Protein AF-A0A6A5GRS9-F1 (afdb_monomer)

InterPro domains:
  IPR013087 Zinc finger C2H2-type [PS00028] (123-144)
  IPR013087 Zinc finger C2H2-type [PS50157] (121-149)

Radius of gyration: 36.8 Å; Cα contacts (8 Å, |Δi|>4): 81; chains: 1; bounding box: 58×44×92 Å

Secondary structure (DSSP, 8-state):
--HHHHHHHHHHHHHT---HHHHHH--HHHHHTT---HHHHHHTHHHHHT--TT-TTHHHHHHHHHHHHHHHHHHHHHHHHHHHHHHHHHHHHHHTS--S---S-----------S----EE-TTT--EESSHHHHHHHHHHH-TT--------

Organism: Caenorhabditis remanei (NCBI:txid31234)

pLDDT: mean 71.08, std 15.18, range [30.33, 94.44]

Foldseek 3Di:
DDPVVVVLLVVLLVPLDADPVLLVPDDPVCVVVVNDDPSSLSSNVSNLVPDDPPDPCSVVSVVSSVSSVVVVVVVVVVVVVVVVVVVVVVVVVVVVPPDPPPDDDDDPDDDDDDDDDPPFDADPVPRDTDNDVVVVVVCCVPPVVPPPDDDPDD

Solvent-accessible surface area (backbone atoms only — not comparable to full-atom values): 9706 Å² total; per-residue (Å²): 136,58,73,67,58,57,53,52,42,56,49,27,52,75,65,63,40,64,36,62,68,61,52,71,70,56,52,65,71,42,50,75,74,62,66,67,58,70,66,62,60,54,19,33,46,36,27,57,77,66,71,60,97,84,46,96,58,40,68,65,52,50,54,52,40,55,52,52,53,51,52,51,52,51,52,52,52,54,52,52,53,52,52,50,53,52,49,53,51,50,51,51,56,52,64,73,51,73,70,90,81,73,84,93,84,86,76,98,70,82,87,84,83,89,85,82,90,73,86,65,36,58,42,85,91,76,66,50,76,31,95,42,61,72,61,42,52,56,43,34,64,75,76,38,76,84,65,90,79,83,82,83,83,130

Structure (mmCIF, N/CA/C/O backbone):
data_AF-A0A6A5GRS9-F1
#
_entry.id   AF-A0A6A5GRS9-F1
#
loop_
_atom_site.group_PDB
_atom_site.id
_atom_site.type_symbol
_atom_site.label_atom_id
_atom_site.label_alt_id
_atom_site.label_comp_id
_atom_site.label_asym_id
_atom_site.label_entity_id
_atom_site.label_seq_id
_atom_site.pdbx_PDB_ins_code
_atom_site.Cartn_x
_atom_site.Cartn_y
_atom_site.Cartn_z
_atom_site.occupancy
_atom_site.B_iso_or_equiv
_atom_site.auth_seq_id
_atom_site.auth_comp_id
_atom_site.auth_asym_id
_atom_site.auth_atom_id
_atom_sit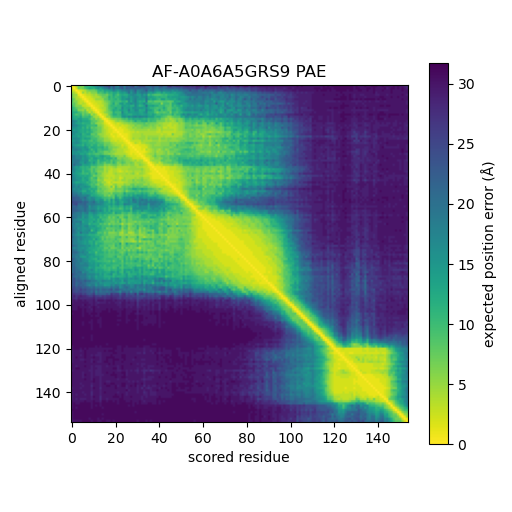e.pdbx_PDB_model_num
ATOM 1 N N . MET A 1 1 ? 1.281 -16.631 -11.710 1.00 48.75 1 MET A N 1
ATOM 2 C CA . MET A 1 1 ? 2.526 -16.048 -11.170 1.00 48.75 1 MET A CA 1
ATOM 3 C C . MET A 1 1 ? 3.365 -17.205 -10.663 1.00 48.75 1 MET A C 1
ATOM 5 O O . MET A 1 1 ? 2.904 -17.925 -9.790 1.00 48.75 1 MET A O 1
ATOM 9 N N . THR A 1 2 ? 4.490 -17.484 -11.311 1.00 54.19 2 THR A N 1
ATOM 10 C CA . THR A 1 2 ? 5.334 -18.658 -11.038 1.00 54.19 2 THR A CA 1
ATOM 11 C C . THR A 1 2 ? 6.201 -18.422 -9.803 1.00 54.19 2 THR A C 1
ATOM 13 O O . THR A 1 2 ? 6.734 -17.327 -9.637 1.00 54.19 2 THR A O 1
ATOM 16 N N . GLU A 1 3 ? 6.386 -19.439 -8.963 1.00 57.19 3 GLU A N 1
ATOM 17 C CA . GLU A 1 3 ? 7.138 -19.378 -7.695 1.00 57.19 3 GLU A CA 1
ATOM 18 C C . GLU A 1 3 ? 8.546 -18.761 -7.835 1.00 57.19 3 GLU A C 1
ATOM 20 O O . GLU A 1 3 ? 9.011 -18.061 -6.936 1.00 57.19 3 GLU A O 1
ATOM 25 N N . GLY A 1 4 ? 9.186 -18.917 -9.000 1.00 61.00 4 GLY A N 1
ATOM 26 C CA . GLY A 1 4 ? 10.481 -18.298 -9.308 1.00 61.00 4 GLY A CA 1
ATOM 27 C C . GLY A 1 4 ? 10.470 -16.763 -9.349 1.00 61.00 4 GLY A C 1
ATOM 28 O O . GLY A 1 4 ? 11.442 -16.142 -8.925 1.00 61.00 4 GLY A O 1
ATOM 29 N N . GLN A 1 5 ? 9.369 -16.132 -9.777 1.00 57.84 5 GLN A N 1
ATOM 30 C CA . GLN A 1 5 ? 9.240 -14.667 -9.740 1.00 57.84 5 GLN A CA 1
ATOM 31 C C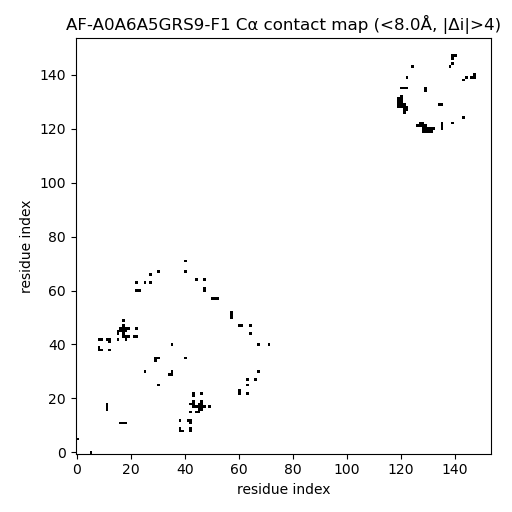 . GLN A 1 5 ? 9.134 -14.172 -8.295 1.00 57.84 5 GLN A C 1
ATOM 33 O O . GLN A 1 5 ? 9.782 -13.197 -7.943 1.00 57.84 5 GLN A O 1
ATOM 38 N N . ALA A 1 6 ? 8.384 -14.867 -7.435 1.00 59.91 6 ALA A N 1
ATOM 39 C CA . ALA A 1 6 ? 8.234 -14.477 -6.033 1.00 59.91 6 ALA A CA 1
ATOM 40 C C . ALA A 1 6 ? 9.561 -14.561 -5.257 1.00 59.91 6 ALA A C 1
ATOM 42 O O . ALA A 1 6 ? 9.881 -13.652 -4.490 1.00 59.91 6 ALA A O 1
ATOM 43 N N . MET A 1 7 ? 10.361 -15.609 -5.495 1.00 60.59 7 MET A N 1
ATOM 44 C CA . MET A 1 7 ? 11.685 -15.746 -4.876 1.00 60.59 7 MET A CA 1
ATOM 45 C C . MET A 1 7 ? 12.670 -14.673 -5.353 1.00 60.59 7 MET A C 1
ATOM 47 O O . MET A 1 7 ? 13.411 -14.129 -4.537 1.00 60.59 7 MET A O 1
ATOM 51 N N . ALA A 1 8 ? 12.653 -14.321 -6.643 1.00 59.91 8 ALA A N 1
ATOM 52 C CA . ALA A 1 8 ? 13.502 -13.261 -7.186 1.00 59.91 8 ALA A CA 1
ATOM 53 C C . ALA A 1 8 ? 13.165 -11.885 -6.584 1.00 59.91 8 ALA A C 1
ATOM 55 O O . ALA A 1 8 ? 14.068 -11.128 -6.228 1.00 59.91 8 ALA A O 1
ATOM 56 N N . THR A 1 9 ? 11.875 -11.579 -6.406 1.00 59.59 9 THR A N 1
ATOM 57 C CA . THR A 1 9 ? 11.427 -10.330 -5.771 1.00 59.59 9 THR A CA 1
ATOM 58 C C . THR A 1 9 ? 11.812 -10.287 -4.293 1.00 59.59 9 THR A C 1
ATOM 60 O O . THR A 1 9 ? 12.327 -9.276 -3.828 1.00 59.59 9 THR A O 1
ATOM 63 N N . ALA A 1 10 ? 11.624 -11.389 -3.558 1.00 60.03 10 ALA A N 1
ATOM 64 C CA . ALA A 1 10 ? 12.008 -11.481 -2.149 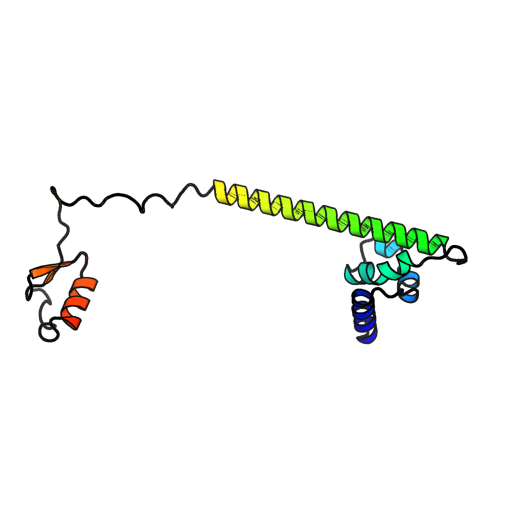1.00 60.03 10 ALA A CA 1
ATOM 65 C C . ALA A 1 10 ? 13.525 -11.333 -1.946 1.00 60.03 10 ALA A C 1
ATOM 67 O O . ALA A 1 10 ? 13.960 -10.643 -1.027 1.00 60.03 10 ALA A O 1
ATOM 68 N N . PHE A 1 11 ? 14.326 -11.936 -2.825 1.00 62.28 11 PHE A N 1
ATOM 69 C CA . PHE A 1 11 ? 15.782 -11.818 -2.804 1.00 62.28 11 PHE A CA 1
ATOM 70 C C . PHE A 1 11 ? 16.250 -10.391 -3.124 1.00 62.28 11 PHE A C 1
ATOM 72 O O . PHE A 1 11 ? 17.078 -9.841 -2.407 1.00 62.28 11 PHE A O 1
ATOM 79 N N . ALA A 1 12 ? 15.671 -9.739 -4.136 1.00 58.75 12 ALA A N 1
ATOM 80 C CA . ALA A 1 12 ? 16.031 -8.363 -4.491 1.00 58.75 12 ALA A CA 1
ATOM 81 C C . ALA A 1 12 ? 15.755 -7.358 -3.354 1.00 58.75 12 ALA A C 1
ATOM 83 O O . ALA A 1 12 ? 16.545 -6.434 -3.148 1.00 58.75 12 ALA A O 1
ATOM 84 N N . ILE A 1 13 ? 14.676 -7.563 -2.584 1.00 63.22 13 ILE A N 1
ATOM 85 C CA . ILE A 1 13 ? 14.348 -6.738 -1.408 1.00 63.22 13 ILE A CA 1
ATOM 86 C C . ILE A 1 13 ? 15.419 -6.876 -0.317 1.00 63.22 13 ILE A C 1
ATOM 88 O O . ILE A 1 13 ? 15.752 -5.891 0.337 1.00 63.22 13 ILE A O 1
ATOM 92 N N . THR A 1 14 ? 15.973 -8.074 -0.106 1.00 61.97 14 THR A N 1
ATOM 93 C CA . THR A 1 14 ? 16.934 -8.321 0.981 1.00 61.97 14 THR A CA 1
ATOM 94 C C . THR A 1 14 ? 18.370 -7.968 0.611 1.00 61.97 14 THR A C 1
ATOM 96 O O . THR A 1 14 ? 19.145 -7.597 1.491 1.00 61.97 14 THR A O 1
ATOM 99 N N . THR A 1 15 ? 18.740 -8.038 -0.671 1.00 65.56 15 THR A N 1
ATOM 100 C CA . THR A 1 15 ? 20.126 -7.821 -1.115 1.00 65.56 15 THR A CA 1
ATOM 101 C C . THR A 1 15 ? 20.413 -6.421 -1.653 1.00 65.56 15 THR A C 1
ATOM 103 O O . THR A 1 15 ? 21.561 -6.153 -1.999 1.00 65.56 15 THR A O 1
ATOM 106 N N . ASN A 1 16 ? 19.415 -5.529 -1.734 1.00 67.25 16 ASN A N 1
ATOM 107 C CA . ASN A 1 16 ? 19.548 -4.183 -2.316 1.00 67.25 16 ASN A CA 1
ATOM 108 C C . ASN A 1 16 ? 20.239 -4.186 -3.695 1.00 67.25 16 ASN A C 1
ATOM 110 O O . ASN A 1 16 ? 21.042 -3.306 -4.004 1.00 67.25 16 ASN A O 1
ATOM 114 N N . LEU A 1 17 ? 19.954 -5.194 -4.525 1.00 74.00 17 LEU A N 1
ATOM 115 C CA . LEU A 1 17 ? 20.579 -5.323 -5.839 1.00 74.00 17 LEU A CA 1
ATOM 116 C C . LEU A 1 17 ? 19.654 -4.761 -6.930 1.00 74.00 17 LEU A C 1
ATOM 118 O O . LEU A 1 17 ? 18.459 -5.065 -6.911 1.00 74.00 17 LEU A O 1
ATOM 122 N N . PRO A 1 18 ? 20.172 -3.978 -7.893 1.00 76.25 18 PRO A N 1
ATOM 123 C CA . PRO A 1 18 ? 19.395 -3.505 -9.031 1.00 76.25 18 PRO A CA 1
ATOM 124 C C . PRO A 1 18 ? 18.760 -4.644 -9.834 1.00 76.25 18 PRO A C 1
ATOM 126 O O . PRO A 1 18 ? 19.443 -5.525 -10.349 1.00 76.25 18 PRO A O 1
ATOM 129 N N . ASN A 1 19 ? 17.446 -4.579 -9.997 1.00 78.19 19 ASN A N 1
ATOM 130 C CA . ASN A 1 19 ? 16.649 -5.378 -10.915 1.00 78.19 19 ASN A CA 1
ATOM 131 C C . ASN A 1 19 ? 16.016 -4.486 -12.005 1.00 78.19 19 ASN A C 1
ATOM 133 O O . ASN A 1 19 ? 14.957 -3.882 -11.807 1.00 78.19 19 ASN A O 1
ATOM 137 N N . TRP A 1 20 ? 16.686 -4.383 -13.156 1.00 75.62 20 TRP A N 1
ATOM 138 C CA . TRP A 1 20 ? 16.229 -3.582 -14.300 1.00 75.62 20 TRP A CA 1
ATOM 139 C C . TRP A 1 20 ? 15.091 -4.239 -15.090 1.00 75.62 20 TRP A C 1
ATOM 141 O O . TRP A 1 20 ? 14.225 -3.526 -15.591 1.00 75.62 20 TRP A O 1
ATOM 151 N N . SER A 1 21 ? 15.042 -5.578 -15.136 1.00 78.50 21 SER A N 1
ATOM 152 C CA . SER A 1 21 ? 13.942 -6.330 -15.772 1.00 78.50 21 SER A CA 1
ATOM 153 C C . SER A 1 21 ? 12.608 -5.980 -15.122 1.00 78.50 21 SER A C 1
ATOM 155 O O . SER A 1 21 ? 11.636 -5.677 -15.806 1.00 78.50 21 SER A O 1
ATOM 157 N N . LEU A 1 22 ? 12.593 -5.914 -13.787 1.00 79.06 22 LEU A N 1
ATOM 158 C CA . LEU A 1 22 ? 11.402 -5.554 -13.029 1.00 79.06 22 LEU A CA 1
ATOM 159 C C . LEU A 1 22 ? 10.921 -4.128 -13.343 1.00 79.06 22 LEU A C 1
ATOM 161 O O . LEU A 1 22 ? 9.726 -3.913 -13.503 1.00 79.06 22 LEU A O 1
ATOM 165 N N . ILE A 1 23 ? 11.827 -3.150 -13.464 1.00 77.69 23 ILE A N 1
ATOM 166 C CA . ILE A 1 23 ? 11.454 -1.769 -13.828 1.00 77.69 23 ILE A CA 1
ATOM 167 C C . ILE A 1 23 ? 10.858 -1.693 -15.233 1.00 77.69 23 ILE A C 1
ATOM 169 O O . ILE A 1 23 ? 9.904 -0.942 -15.470 1.00 77.69 23 ILE A O 1
ATOM 173 N N . ASP A 1 24 ? 11.419 -2.444 -16.174 1.00 79.50 24 ASP A N 1
ATOM 174 C CA . ASP A 1 24 ? 10.948 -2.434 -17.553 1.00 79.50 24 ASP A CA 1
ATOM 175 C C . ASP A 1 24 ? 9.548 -3.075 -17.658 1.00 79.50 24 ASP A C 1
ATOM 177 O O . ASP A 1 24 ? 8.702 -2.555 -18.387 1.00 79.50 24 ASP A O 1
ATOM 181 N N . GLU A 1 25 ? 9.259 -4.095 -16.842 1.00 81.62 25 GLU A N 1
ATOM 182 C CA . GLU A 1 25 ? 7.945 -4.751 -16.721 1.00 81.62 25 GLU A CA 1
ATOM 183 C C . GLU A 1 25 ? 6.880 -3.899 -16.000 1.00 81.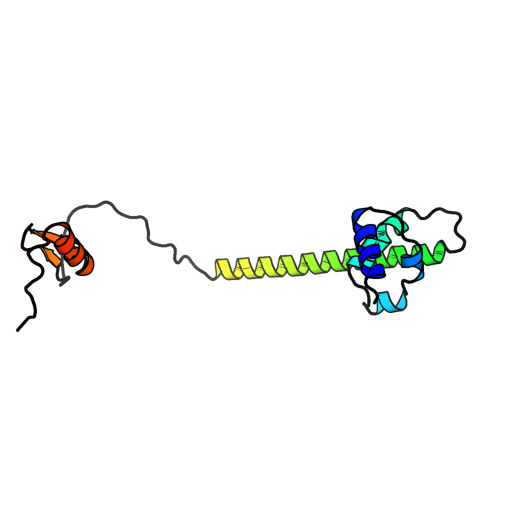62 25 GLU A C 1
ATOM 185 O O . GLU A 1 25 ? 5.679 -4.099 -16.202 1.00 81.62 25 GLU A O 1
ATOM 190 N N . ILE A 1 26 ? 7.281 -2.924 -15.175 1.00 80.81 26 ILE A N 1
ATOM 191 C CA . ILE A 1 26 ? 6.336 -2.042 -14.478 1.00 80.81 26 ILE A CA 1
ATOM 192 C C . ILE A 1 26 ? 5.651 -1.098 -15.474 1.00 80.81 26 ILE A C 1
ATOM 194 O O . ILE A 1 26 ? 6.286 -0.281 -16.148 1.00 80.81 26 ILE A O 1
ATOM 198 N N . SER A 1 27 ? 4.322 -1.167 -15.512 1.00 79.38 27 SER A N 1
ATOM 199 C CA . SER A 1 27 ? 3.464 -0.307 -16.326 1.00 79.38 27 SER A CA 1
ATOM 200 C C . SER A 1 27 ? 2.976 0.903 -15.524 1.00 79.38 27 SER A C 1
ATOM 202 O O . SER A 1 27 ? 2.306 0.739 -14.505 1.00 79.38 27 SER A O 1
ATOM 204 N N . ILE A 1 28 ? 3.271 2.121 -15.999 1.00 75.00 28 ILE A N 1
ATOM 205 C CA . ILE A 1 28 ? 2.846 3.378 -15.350 1.00 75.00 28 ILE A CA 1
ATOM 206 C C . ILE A 1 28 ? 1.312 3.477 -15.237 1.00 75.00 28 ILE A C 1
ATOM 208 O O . ILE A 1 28 ? 0.843 3.735 -14.130 1.00 75.00 28 ILE A O 1
ATOM 212 N N . PRO A 1 29 ? 0.512 3.196 -16.287 1.00 77.50 29 PRO A N 1
ATOM 213 C CA . PRO A 1 29 ? -0.948 3.207 -16.166 1.00 77.50 29 PRO A CA 1
ATOM 214 C C . PRO A 1 29 ? -1.476 2.269 -15.074 1.00 77.50 29 PRO A C 1
ATOM 216 O O . PRO A 1 29 ? -2.414 2.607 -14.357 1.00 77.50 29 PRO A O 1
ATOM 219 N N . LEU A 1 30 ? -0.850 1.100 -14.895 1.00 77.56 30 LEU A N 1
ATOM 220 C CA . LEU A 1 30 ? -1.249 0.165 -13.842 1.00 77.56 30 LEU A CA 1
ATOM 221 C C . LEU A 1 30 ? -0.908 0.705 -12.450 1.00 77.56 30 LEU A C 1
ATOM 223 O O . LEU A 1 30 ? -1.747 0.625 -11.551 1.00 77.56 30 LEU A O 1
ATOM 227 N N . LEU A 1 31 ? 0.259 1.341 -12.292 1.00 77.00 31 LEU A N 1
ATOM 228 C CA . LEU A 1 31 ? 0.601 2.059 -11.062 1.00 77.00 31 LEU A CA 1
ATOM 229 C C . LEU A 1 31 ? -0.423 3.158 -10.743 1.00 77.00 31 LEU A C 1
ATOM 231 O O . LEU A 1 31 ? -0.824 3.309 -9.593 1.00 77.00 31 LEU A O 1
ATOM 235 N N . GLU A 1 32 ? -0.864 3.912 -11.751 1.00 72.88 32 GLU A N 1
ATOM 236 C CA . GLU A 1 32 ? -1.849 4.989 -11.591 1.00 72.88 32 GLU A CA 1
ATOM 237 C C . GLU A 1 32 ? -3.233 4.476 -11.196 1.00 72.88 32 GLU A C 1
ATOM 239 O O . GLU A 1 32 ? -3.919 5.121 -10.407 1.00 72.88 32 GLU A O 1
ATOM 244 N N . THR A 1 33 ? -3.612 3.288 -11.666 1.00 76.06 33 THR A N 1
ATOM 245 C CA . THR A 1 33 ? -4.837 2.598 -11.227 1.00 76.06 33 THR A CA 1
ATOM 246 C C . THR A 1 33 ? -4.708 1.912 -9.860 1.00 76.06 33 THR A C 1
ATOM 248 O O . THR A 1 33 ? -5.659 1.286 -9.398 1.00 76.06 33 THR A O 1
ATOM 251 N N . GLY A 1 34 ? -3.549 2.015 -9.198 1.00 66.69 34 GLY A N 1
ATOM 252 C CA . GLY A 1 34 ? -3.294 1.403 -7.890 1.00 66.69 34 GLY A CA 1
ATOM 253 C C . GLY A 1 34 ? -2.972 -0.094 -7.944 1.00 66.69 34 GLY A C 1
ATOM 254 O O . GLY A 1 34 ? -2.943 -0.760 -6.910 1.00 66.69 34 GLY A O 1
ATOM 255 N N . VAL A 1 35 ? -2.704 -0.643 -9.131 1.00 71.56 35 VAL A N 1
ATOM 256 C CA . VAL A 1 35 ? -2.348 -2.052 -9.333 1.00 71.56 35 VAL A CA 1
ATOM 257 C C . VAL A 1 35 ? -0.840 -2.210 -9.129 1.00 71.56 35 VAL A C 1
ATOM 259 O O . VAL A 1 35 ? -0.063 -2.338 -10.071 1.00 71.56 35 VAL A O 1
ATOM 262 N N . ALA A 1 36 ? -0.411 -2.160 -7.868 1.00 73.56 36 ALA A N 1
ATOM 263 C CA . ALA A 1 36 ? 0.960 -2.459 -7.472 1.00 73.56 36 ALA A CA 1
ATOM 264 C C . ALA A 1 36 ? 1.012 -2.968 -6.032 1.00 73.56 36 ALA A C 1
ATOM 266 O O . ALA A 1 36 ? 0.497 -2.338 -5.112 1.00 73.56 36 ALA A O 1
ATOM 267 N N . THR A 1 37 ? 1.674 -4.101 -5.817 1.00 75.50 37 THR A N 1
ATOM 268 C CA . THR A 1 37 ? 1.914 -4.608 -4.462 1.00 75.50 37 THR A CA 1
ATOM 269 C C . THR A 1 37 ? 3.152 -3.941 -3.866 1.00 75.50 37 THR A C 1
ATOM 271 O O . THR A 1 37 ? 4.173 -3.832 -4.547 1.00 75.50 37 THR A O 1
ATOM 274 N N . LEU A 1 38 ? 3.102 -3.573 -2.583 1.00 75.12 38 LEU A N 1
ATOM 275 C CA . LEU A 1 38 ? 4.217 -2.949 -1.855 1.00 75.12 38 LEU A CA 1
ATOM 276 C C . LEU A 1 38 ? 5.584 -3.653 -2.050 1.00 75.12 38 LEU A C 1
ATOM 278 O O . LEU A 1 38 ? 6.560 -2.945 -2.302 1.00 75.12 38 LEU A O 1
ATOM 282 N N . PRO A 1 39 ? 5.689 -5.000 -2.041 1.00 75.94 39 PRO A N 1
ATOM 283 C CA . PRO A 1 39 ? 6.967 -5.686 -2.255 1.00 75.94 39 PRO A CA 1
ATOM 284 C C . PRO A 1 39 ? 7.583 -5.428 -3.637 1.00 75.94 39 PRO A C 1
ATOM 286 O O . PRO A 1 39 ? 8.796 -5.301 -3.758 1.00 75.94 39 PRO A O 1
ATOM 289 N N . VAL A 1 40 ? 6.759 -5.297 -4.680 1.00 76.44 40 VAL A N 1
ATOM 290 C CA . VAL A 1 40 ? 7.227 -5.000 -6.047 1.00 76.44 40 VAL A CA 1
ATOM 291 C C . VAL A 1 40 ? 7.807 -3.588 -6.121 1.00 76.44 40 VAL A C 1
ATOM 293 O O . VAL A 1 40 ? 8.862 -3.383 -6.716 1.00 76.44 40 VAL A O 1
ATOM 296 N N . LEU A 1 41 ? 7.163 -2.625 -5.455 1.00 75.94 41 LEU A N 1
ATOM 297 C CA . LEU A 1 41 ? 7.661 -1.250 -5.372 1.00 75.94 41 LEU A CA 1
ATOM 298 C C . LEU A 1 41 ? 8.984 -1.173 -4.594 1.00 75.94 41 LEU A C 1
ATOM 300 O O . LEU A 1 41 ? 9.871 -0.408 -4.962 1.00 75.94 41 LEU A O 1
ATOM 304 N N . GLN A 1 42 ? 9.132 -1.969 -3.533 1.00 76.12 42 GLN A N 1
ATOM 305 C CA . GLN A 1 42 ? 10.368 -2.043 -2.746 1.00 76.12 42 GLN A CA 1
ATOM 306 C C . GLN A 1 42 ? 11.509 -2.725 -3.512 1.00 76.12 42 GLN A C 1
ATOM 308 O O . GLN A 1 42 ? 12.635 -2.239 -3.484 1.00 76.12 42 GLN A O 1
ATOM 313 N N . ALA A 1 43 ? 11.225 -3.803 -4.244 1.00 78.50 43 ALA A N 1
ATOM 314 C CA . ALA A 1 43 ? 12.220 -4.529 -5.034 1.00 78.50 43 ALA A CA 1
ATOM 315 C C . ALA A 1 43 ? 12.783 -3.713 -6.211 1.00 78.50 43 ALA A C 1
ATOM 317 O O . ALA A 1 43 ? 13.902 -3.961 -6.652 1.00 78.50 43 ALA A O 1
ATOM 318 N N . ALA A 1 44 ? 12.025 -2.740 -6.725 1.00 76.19 44 ALA A N 1
ATOM 319 C CA . ALA A 1 44 ? 12.483 -1.844 -7.787 1.00 76.19 44 ALA A CA 1
ATOM 320 C C . ALA A 1 44 ? 13.426 -0.731 -7.279 1.00 76.19 44 ALA A C 1
ATOM 322 O O . ALA A 1 44 ? 14.157 -0.133 -8.070 1.00 76.19 44 ALA A O 1
ATOM 323 N N . LEU A 1 45 ? 13.428 -0.455 -5.969 1.00 74.06 45 LEU A N 1
ATOM 324 C CA . LEU A 1 45 ? 14.130 0.672 -5.344 1.00 74.06 45 LEU A CA 1
ATOM 325 C C . LEU A 1 45 ? 15.664 0.663 -5.532 1.00 74.06 45 LEU A C 1
ATOM 327 O O . LEU A 1 45 ? 16.245 1.723 -5.760 1.00 74.06 45 LEU A O 1
ATOM 331 N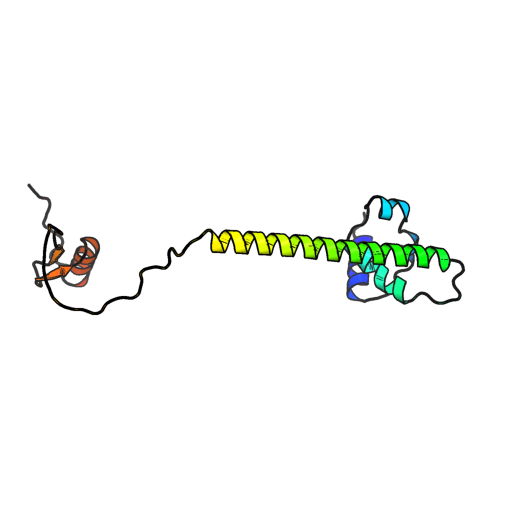 N . PRO A 1 46 ? 16.369 -0.478 -5.476 1.00 74.25 46 PRO A N 1
ATOM 332 C CA . PRO A 1 46 ? 17.818 -0.469 -5.674 1.00 74.25 46 PRO A CA 1
ATOM 333 C C . PRO A 1 46 ? 18.216 -0.155 -7.120 1.00 74.25 46 PRO A C 1
ATOM 335 O O . PRO A 1 46 ? 19.221 0.516 -7.369 1.00 74.25 46 PRO A O 1
ATOM 338 N N . SER A 1 47 ? 17.398 -0.590 -8.084 1.00 74.06 47 SER A N 1
ATOM 339 C CA . SER A 1 47 ? 17.570 -0.257 -9.500 1.00 74.06 47 SER A CA 1
ATOM 340 C C . SER A 1 47 ? 17.380 1.236 -9.723 1.00 74.06 47 SER A C 1
ATOM 342 O O . SER A 1 47 ? 18.171 1.868 -10.409 1.00 74.06 47 SER A O 1
ATOM 344 N N . VAL A 1 48 ? 16.380 1.820 -9.065 1.00 64.75 48 VAL A N 1
ATOM 345 C CA . VAL A 1 48 ? 16.111 3.261 -9.085 1.00 64.75 48 VAL A CA 1
ATOM 346 C C . VAL A 1 48 ? 17.345 4.091 -8.698 1.00 64.75 48 VAL A C 1
ATOM 348 O O . VAL A 1 48 ? 17.652 5.076 -9.365 1.00 64.75 48 VAL A O 1
ATOM 351 N N . LEU A 1 49 ? 18.070 3.689 -7.651 1.00 66.31 49 LEU A N 1
ATOM 352 C CA . LEU A 1 49 ? 19.240 4.421 -7.146 1.00 66.31 49 LEU A CA 1
ATOM 353 C C . LEU A 1 49 ? 20.500 4.249 -8.007 1.00 66.31 49 LEU A C 1
ATOM 355 O O . LEU A 1 49 ? 21.460 4.997 -7.842 1.00 66.31 49 LEU A O 1
ATOM 359 N N . SER A 1 50 ? 20.495 3.280 -8.922 1.00 70.31 50 SER A N 1
ATOM 360 C CA . SER A 1 50 ? 21.657 2.902 -9.733 1.00 70.31 50 SER A CA 1
ATOM 361 C C . SER A 1 50 ? 21.593 3.430 -11.173 1.00 70.31 50 SER A C 1
ATOM 363 O O . SER A 1 50 ? 22.389 3.006 -12.009 1.00 70.31 50 SER A O 1
ATOM 365 N N . ILE A 1 51 ? 20.649 4.332 -11.487 1.00 68.00 51 ILE A N 1
ATOM 366 C CA . ILE A 1 51 ? 20.514 4.939 -12.823 1.00 68.00 51 ILE A CA 1
ATOM 367 C C . ILE A 1 51 ? 21.744 5.802 -13.138 1.00 68.00 51 ILE A C 1
ATOM 369 O O . ILE A 1 51 ? 22.045 6.763 -12.429 1.00 68.00 51 ILE A O 1
ATOM 373 N N . THR A 1 52 ? 22.431 5.488 -14.238 1.00 65.69 52 THR A N 1
ATOM 374 C CA . THR A 1 52 ? 23.543 6.276 -14.790 1.00 65.69 52 THR A CA 1
ATOM 375 C C . THR A 1 52 ? 23.087 7.091 -16.005 1.00 65.69 52 THR A C 1
ATOM 377 O O . THR A 1 52 ? 22.070 6.789 -16.621 1.00 65.69 52 THR A O 1
ATOM 380 N N . LYS A 1 53 ? 23.830 8.158 -16.336 1.00 62.03 53 LYS A N 1
ATOM 381 C CA . LYS A 1 53 ? 23.441 9.215 -17.296 1.00 62.03 53 LYS A CA 1
ATOM 382 C C . LYS A 1 53 ? 23.346 8.775 -18.773 1.00 62.03 53 LYS A C 1
ATOM 384 O O . LYS A 1 53 ? 22.822 9.536 -19.577 1.00 62.03 53 LYS A O 1
ATOM 389 N N . ASP A 1 54 ? 23.838 7.586 -19.115 1.00 60.88 54 ASP A N 1
ATOM 390 C CA . ASP A 1 54 ? 24.093 7.149 -20.503 1.00 60.88 54 ASP A CA 1
ATOM 391 C C . ASP A 1 54 ? 23.050 6.161 -21.062 1.00 60.88 54 ASP A C 1
ATOM 393 O O . ASP A 1 54 ? 23.246 5.547 -22.106 1.00 60.88 54 ASP A O 1
ATOM 397 N N . ASP A 1 55 ? 21.938 5.966 -20.354 1.00 64.50 55 ASP A N 1
ATOM 398 C CA . ASP A 1 55 ? 20.912 5.000 -20.744 1.00 64.50 55 ASP A CA 1
ATOM 399 C C . ASP A 1 55 ? 19.921 5.645 -21.739 1.00 64.50 55 ASP A C 1
ATOM 401 O O . ASP A 1 55 ? 19.267 6.637 -21.420 1.00 64.50 55 ASP A O 1
ATOM 405 N N . GLU A 1 56 ? 19.743 5.098 -22.947 1.00 67.69 56 GLU A N 1
ATOM 406 C CA . GLU A 1 56 ? 18.765 5.640 -23.919 1.00 67.69 56 GLU A CA 1
ATOM 407 C C . GLU A 1 56 ? 17.326 5.643 -23.361 1.00 67.69 56 GLU A C 1
ATOM 409 O O . GLU A 1 56 ? 16.486 6.446 -23.766 1.00 67.69 56 GLU A O 1
ATOM 414 N N . LYS A 1 57 ? 17.050 4.778 -22.375 1.00 67.00 57 LYS A N 1
ATOM 415 C CA . LYS A 1 57 ? 15.761 4.666 -21.670 1.00 67.00 57 LYS A CA 1
ATOM 416 C C . LYS A 1 57 ? 15.713 5.432 -20.346 1.00 67.00 57 LYS A C 1
ATOM 418 O O . LYS A 1 57 ? 14.774 5.254 -19.566 1.00 67.00 57 LYS A O 1
ATOM 423 N N . LEU A 1 58 ? 16.716 6.264 -20.061 1.00 69.81 58 LEU A N 1
ATOM 424 C CA . LEU A 1 58 ? 16.866 6.957 -18.781 1.00 69.81 58 LEU A CA 1
ATOM 425 C C . LEU A 1 58 ? 15.630 7.781 -18.439 1.00 69.81 58 LEU A C 1
ATOM 427 O O . LEU A 1 58 ? 15.160 7.716 -17.309 1.00 69.81 58 LEU A O 1
ATOM 431 N N . ASN A 1 59 ? 15.066 8.495 -19.415 1.00 71.62 59 ASN A N 1
ATOM 432 C CA . ASN A 1 59 ? 13.905 9.352 -19.189 1.00 71.62 59 ASN A CA 1
ATOM 433 C C . ASN A 1 59 ? 12.688 8.534 -18.712 1.00 71.62 59 ASN A C 1
ATOM 435 O O . ASN A 1 59 ? 12.123 8.825 -17.661 1.00 71.62 59 ASN A O 1
ATOM 439 N N . ASP A 1 60 ? 12.349 7.443 -19.403 1.00 72.06 60 ASP A N 1
ATOM 440 C CA . ASP A 1 60 ? 11.219 6.577 -19.036 1.00 72.06 60 ASP A CA 1
ATOM 441 C C . ASP A 1 60 ? 11.423 5.908 -17.674 1.00 72.06 60 ASP A C 1
ATOM 443 O O . ASP A 1 60 ? 10.506 5.851 -16.849 1.00 72.06 60 ASP A O 1
ATOM 447 N N . ARG A 1 61 ? 12.645 5.434 -17.400 1.00 73.25 61 ARG A N 1
ATOM 448 C CA . ARG A 1 61 ? 12.993 4.854 -16.098 1.00 73.25 61 ARG A CA 1
ATOM 449 C C . ARG A 1 61 ? 12.904 5.903 -14.990 1.00 73.25 61 ARG A C 1
ATOM 451 O O . ARG A 1 61 ? 12.362 5.603 -13.931 1.00 73.25 61 ARG A O 1
ATOM 458 N N . TYR A 1 62 ? 13.337 7.135 -15.242 1.00 76.50 62 TYR A N 1
ATOM 459 C CA . TYR A 1 62 ? 13.264 8.249 -14.295 1.00 76.50 62 TYR A CA 1
ATOM 460 C C . TYR A 1 62 ? 11.818 8.646 -13.953 1.00 76.50 62 TYR A C 1
ATOM 462 O O . TYR A 1 62 ? 11.496 8.870 -12.787 1.00 76.50 62 TYR A O 1
ATOM 470 N N . TRP A 1 63 ? 10.905 8.651 -14.928 1.00 72.19 63 TRP A N 1
ATOM 471 C CA . TRP A 1 63 ? 9.480 8.886 -14.661 1.00 72.19 63 TRP A CA 1
ATOM 472 C C . TRP A 1 63 ? 8.853 7.779 -13.813 1.00 72.19 63 TRP A C 1
ATOM 474 O O . TRP A 1 63 ? 8.145 8.068 -12.845 1.00 72.19 63 TRP A O 1
ATOM 484 N N . LYS A 1 64 ? 9.160 6.509 -14.115 1.00 76.75 64 LYS A N 1
ATOM 485 C CA . LYS A 1 64 ? 8.716 5.367 -13.297 1.00 76.75 64 LYS A CA 1
ATOM 486 C C . LYS A 1 64 ? 9.239 5.473 -11.865 1.00 76.75 64 LYS A C 1
ATOM 488 O O . LYS A 1 64 ? 8.482 5.276 -10.919 1.00 76.75 64 LYS A O 1
ATOM 493 N N . VAL A 1 65 ? 10.508 5.839 -11.708 1.00 74.62 65 VAL A N 1
ATOM 494 C CA . VAL A 1 65 ? 11.181 6.074 -10.423 1.00 74.62 65 VAL A CA 1
ATOM 495 C C . VAL A 1 65 ? 10.462 7.132 -9.594 1.00 74.62 65 VAL A C 1
ATOM 497 O O . VAL A 1 65 ? 10.075 6.862 -8.456 1.00 74.62 65 VAL A O 1
ATOM 500 N N . LEU A 1 66 ? 10.258 8.323 -10.161 1.00 77.56 66 LEU A N 1
ATOM 501 C CA . LEU A 1 66 ? 9.604 9.423 -9.459 1.00 77.56 66 LEU A CA 1
ATOM 502 C C . LEU A 1 66 ? 8.180 9.042 -9.053 1.00 77.56 66 LEU A C 1
ATOM 504 O O . LEU A 1 66 ? 7.743 9.359 -7.946 1.00 77.56 66 LEU A O 1
ATOM 508 N N . ARG A 1 67 ? 7.478 8.296 -9.913 1.00 81.38 67 ARG A N 1
ATOM 509 C CA . ARG A 1 67 ? 6.124 7.827 -9.626 1.00 81.38 67 ARG A CA 1
ATOM 510 C C . ARG A 1 67 ? 6.086 6.788 -8.504 1.00 81.38 67 ARG A C 1
ATOM 512 O O . ARG A 1 67 ? 5.241 6.894 -7.619 1.00 81.38 67 ARG A O 1
ATOM 519 N N . ILE A 1 68 ? 7.004 5.820 -8.501 1.00 81.81 68 ILE A N 1
ATOM 520 C CA . ILE A 1 68 ? 7.131 4.821 -7.427 1.00 81.81 68 ILE A CA 1
ATOM 521 C C . ILE A 1 68 ? 7.437 5.510 -6.091 1.00 81.81 68 ILE A C 1
ATOM 523 O O . ILE A 1 68 ? 6.784 5.211 -5.090 1.00 81.81 68 ILE A O 1
ATOM 527 N N . ALA A 1 69 ? 8.369 6.468 -6.077 1.00 79.62 69 ALA A N 1
ATOM 528 C CA . ALA A 1 69 ? 8.707 7.232 -4.878 1.00 79.62 69 ALA A CA 1
ATOM 529 C C . ALA A 1 69 ? 7.498 8.020 -4.343 1.00 79.62 69 ALA A C 1
ATOM 531 O O . ALA A 1 69 ? 7.208 7.973 -3.147 1.00 79.62 69 ALA A O 1
ATOM 532 N N . GLN A 1 70 ? 6.741 8.681 -5.226 1.00 83.25 70 GLN A N 1
ATOM 533 C CA . GLN A 1 70 ? 5.513 9.385 -4.853 1.00 83.25 70 GLN A CA 1
ATOM 534 C C . GLN A 1 70 ? 4.492 8.447 -4.191 1.00 83.25 70 GLN A C 1
ATOM 536 O O . GLN A 1 70 ? 3.952 8.783 -3.138 1.00 83.25 70 GLN A O 1
ATOM 541 N N . LEU A 1 71 ? 4.254 7.263 -4.767 1.00 83.19 71 LEU A N 1
ATOM 542 C CA . LEU A 1 71 ? 3.308 6.280 -4.224 1.00 83.19 71 LEU A CA 1
ATOM 543 C C . LEU A 1 71 ? 3.740 5.747 -2.853 1.00 83.19 71 LEU A C 1
ATOM 545 O O . LEU A 1 71 ? 2.906 5.555 -1.970 1.00 83.19 71 LEU A O 1
ATOM 549 N N . GLN A 1 72 ? 5.039 5.528 -2.648 1.00 80.81 72 GLN A N 1
ATOM 550 C CA . GLN A 1 72 ? 5.569 5.087 -1.356 1.00 80.81 72 GLN A CA 1
ATOM 551 C C . GLN A 1 72 ? 5.411 6.158 -0.272 1.00 80.81 72 GLN A C 1
ATOM 553 O O . GLN A 1 72 ? 5.008 5.837 0.847 1.00 80.81 72 GLN A O 1
ATOM 558 N N . ILE A 1 73 ? 5.683 7.424 -0.604 1.00 83.94 73 ILE A N 1
ATOM 559 C CA . ILE A 1 73 ? 5.467 8.553 0.309 1.00 83.94 73 ILE A CA 1
ATOM 560 C C . ILE A 1 73 ? 3.983 8.659 0.665 1.00 83.94 73 ILE A C 1
ATOM 562 O O . ILE A 1 73 ? 3.638 8.778 1.838 1.00 83.94 73 ILE A O 1
ATOM 566 N N . GLU A 1 74 ? 3.094 8.557 -0.323 1.00 87.00 74 GLU A N 1
ATOM 567 C CA . GLU A 1 74 ? 1.651 8.606 -0.095 1.00 87.00 74 GLU A CA 1
ATOM 568 C C . GLU A 1 74 ? 1.168 7.456 0.801 1.00 87.00 74 GLU A C 1
ATOM 570 O O . GLU A 1 74 ? 0.413 7.681 1.747 1.00 87.00 74 GLU A O 1
ATOM 575 N N . HIS A 1 75 ? 1.643 6.233 0.557 1.00 85.38 75 HIS A N 1
ATOM 576 C CA . HIS A 1 75 ? 1.348 5.080 1.406 1.00 85.38 75 HIS A CA 1
ATOM 577 C C . HIS A 1 75 ? 1.814 5.306 2.850 1.00 85.38 75 HIS A C 1
ATOM 579 O O . HIS A 1 75 ? 1.074 5.024 3.795 1.00 85.38 75 HIS A O 1
ATOM 585 N N . LEU A 1 76 ? 3.026 5.839 3.038 1.00 88.00 76 LEU A N 1
ATOM 586 C CA . LEU A 1 76 ? 3.557 6.136 4.365 1.00 88.00 76 LEU A CA 1
ATOM 587 C C . LEU A 1 76 ? 2.705 7.187 5.088 1.00 88.00 76 LEU A C 1
ATOM 589 O O . LEU A 1 76 ? 2.359 6.988 6.250 1.00 88.00 76 LEU A O 1
ATOM 593 N N . LEU A 1 77 ? 2.318 8.263 4.398 1.00 90.50 77 LEU A N 1
ATOM 594 C CA . LEU A 1 77 ? 1.470 9.318 4.958 1.00 90.50 77 LEU A CA 1
ATOM 595 C C . LEU A 1 77 ? 0.079 8.796 5.339 1.00 90.50 77 LEU A C 1
ATOM 597 O O . LEU A 1 77 ? -0.402 9.084 6.432 1.00 90.50 77 LEU A O 1
ATOM 601 N N . ARG A 1 78 ? -0.550 7.984 4.480 1.00 90.44 78 ARG A N 1
ATOM 602 C CA . ARG A 1 78 ? -1.845 7.348 4.778 1.00 90.44 78 ARG A CA 1
ATOM 603 C C . ARG A 1 78 ? -1.750 6.423 5.992 1.00 90.44 78 ARG A C 1
ATOM 605 O O . ARG A 1 78 ? -2.618 6.463 6.855 1.00 90.44 78 ARG A O 1
ATOM 612 N N . SER A 1 79 ? -0.678 5.637 6.087 1.00 90.56 79 SER A N 1
ATOM 613 C CA . SER A 1 79 ? -0.428 4.761 7.238 1.00 90.56 79 S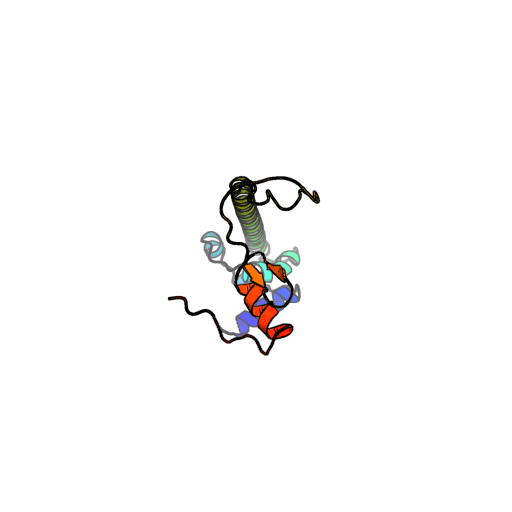ER A CA 1
ATOM 614 C C . SER A 1 79 ? -0.254 5.557 8.537 1.00 90.56 79 SER A C 1
ATOM 616 O O . SER A 1 79 ? -0.868 5.232 9.550 1.00 90.56 79 SER A O 1
ATOM 618 N N . GLN A 1 80 ? 0.511 6.653 8.501 1.00 91.94 80 GLN A N 1
ATOM 619 C CA . GLN A 1 80 ? 0.666 7.548 9.653 1.00 91.94 80 GLN A CA 1
ATOM 620 C C . GLN A 1 80 ? -0.670 8.157 10.092 1.00 91.94 80 GLN A C 1
ATOM 622 O O . GLN A 1 80 ? -0.961 8.183 11.285 1.00 91.94 80 GLN A O 1
ATOM 627 N N . GLN A 1 81 ? -1.497 8.613 9.148 1.00 94.44 81 GLN A N 1
ATOM 628 C CA . GLN A 1 81 ? -2.822 9.162 9.448 1.00 94.44 81 GLN A CA 1
ATOM 629 C C . GLN A 1 81 ? -3.743 8.126 10.100 1.00 94.44 81 GLN A C 1
ATOM 631 O O . GLN A 1 81 ? -4.410 8.438 11.085 1.00 94.44 81 GLN A O 1
ATOM 636 N N . GLU A 1 82 ? -3.758 6.894 9.590 1.00 94.31 82 GLU A N 1
ATOM 637 C CA . GLU A 1 82 ? -4.577 5.826 10.167 1.00 94.31 82 GLU A CA 1
ATOM 638 C C . GLU A 1 82 ? -4.100 5.462 11.580 1.00 94.31 82 GLU A C 1
ATOM 640 O O . GLU A 1 82 ? -4.909 5.354 12.500 1.00 94.31 82 GLU A O 1
ATOM 645 N N . LEU A 1 83 ? -2.784 5.359 11.793 1.00 93.75 83 LEU A N 1
ATOM 646 C CA . LEU A 1 83 ? -2.209 5.124 13.121 1.00 93.75 83 LEU A CA 1
ATOM 647 C C . LEU A 1 83 ? -2.576 6.233 14.114 1.00 93.75 83 LEU A C 1
ATOM 649 O O . LEU A 1 83 ? -2.991 5.925 15.230 1.00 93.75 83 LEU A O 1
ATOM 653 N N . LEU A 1 84 ? -2.483 7.504 13.713 1.00 93.50 84 LEU A N 1
ATOM 654 C CA . LEU A 1 84 ? -2.881 8.636 14.557 1.00 93.50 84 LEU A CA 1
ATOM 655 C C . LEU A 1 84 ? -4.365 8.571 14.931 1.00 93.50 84 LEU A C 1
ATOM 657 O O . LEU A 1 84 ? -4.715 8.748 16.094 1.00 93.50 84 LEU A O 1
ATOM 661 N N . LYS A 1 85 ? -5.233 8.235 13.975 1.00 94.31 85 LYS A N 1
ATOM 662 C CA . LYS A 1 85 ? -6.669 8.058 14.219 1.00 94.31 85 LYS A CA 1
ATOM 663 C C . LYS A 1 85 ? -6.955 6.910 15.191 1.00 94.31 85 LYS A C 1
ATOM 665 O O . LYS A 1 85 ? -7.838 7.015 16.042 1.00 94.31 85 LYS A O 1
ATOM 670 N N . HIS A 1 86 ? -6.210 5.809 15.092 1.00 93.38 86 HIS A N 1
ATOM 671 C CA . HIS A 1 86 ? -6.296 4.715 16.058 1.00 93.38 86 HIS A CA 1
ATOM 672 C C . HIS A 1 86 ? -5.838 5.139 17.456 1.00 93.38 86 HIS A C 1
ATOM 674 O O . HIS A 1 86 ? -6.475 4.746 18.433 1.00 93.38 86 HIS A O 1
ATOM 680 N N . MET A 1 87 ? -4.774 5.939 17.560 1.00 89.94 87 MET A N 1
ATOM 681 C CA . MET A 1 87 ? -4.305 6.478 18.839 1.00 89.94 87 MET A CA 1
ATOM 682 C C . MET A 1 87 ? -5.351 7.391 19.479 1.00 89.94 87 MET A C 1
ATOM 684 O O . MET A 1 87 ? -5.710 7.160 20.627 1.00 89.94 87 MET A O 1
ATOM 688 N N . GLU A 1 88 ? -5.922 8.333 18.726 1.00 91.75 88 GLU A N 1
ATOM 689 C CA . GLU A 1 88 ? -6.997 9.216 19.205 1.00 91.75 88 GLU A CA 1
ATOM 690 C C . GLU A 1 88 ? -8.221 8.412 19.682 1.00 91.75 88 GLU A C 1
ATOM 692 O O . GLU A 1 88 ? -8.793 8.667 20.745 1.00 91.75 88 GLU A O 1
ATOM 697 N N . LYS A 1 89 ? -8.613 7.373 18.934 1.00 91.38 89 LYS A N 1
ATOM 698 C CA . LYS A 1 89 ? -9.705 6.481 19.344 1.00 91.38 89 LYS A CA 1
ATOM 699 C C . LYS A 1 89 ? -9.388 5.739 20.650 1.00 91.38 89 LYS A C 1
ATOM 701 O O . LYS A 1 89 ? -10.259 5.589 21.501 1.00 91.38 89 LYS A O 1
ATOM 706 N N . LEU A 1 90 ? -8.154 5.272 20.825 1.00 88.94 90 LEU A N 1
ATOM 707 C CA . LEU A 1 90 ? -7.731 4.608 22.060 1.00 88.94 90 LEU A CA 1
ATOM 708 C C . LEU A 1 90 ? -7.655 5.582 23.242 1.00 88.94 90 LEU A C 1
ATOM 710 O O . LEU A 1 90 ? -8.053 5.213 24.346 1.00 88.94 90 LEU A O 1
ATOM 714 N N . GLU A 1 91 ? -7.190 6.812 23.024 1.00 86.62 91 GLU A N 1
ATOM 715 C CA . GLU A 1 91 ? -7.165 7.874 24.035 1.00 86.62 91 GLU A CA 1
ATOM 716 C C . GLU A 1 91 ? -8.584 8.218 24.490 1.00 86.62 91 GLU A C 1
ATOM 718 O O . GLU A 1 91 ? -8.880 8.118 25.680 1.00 86.62 91 GLU A O 1
ATOM 723 N N . THR A 1 92 ? -9.502 8.477 23.557 1.00 85.44 92 THR A N 1
ATOM 724 C CA . THR A 1 92 ? -10.918 8.738 23.872 1.00 85.44 92 THR A CA 1
ATOM 725 C C . THR A 1 92 ? -11.595 7.553 24.570 1.00 85.44 92 THR A C 1
ATOM 727 O O . THR A 1 92 ? -12.327 7.742 25.543 1.00 85.44 92 THR A O 1
ATOM 730 N N . GLU A 1 93 ? -11.318 6.309 24.162 1.00 84.00 93 GLU A N 1
ATOM 731 C CA . GLU A 1 93 ? -11.795 5.116 24.873 1.00 84.00 93 GLU A CA 1
ATOM 732 C C . GLU A 1 93 ? -11.193 4.994 26.285 1.00 84.00 93 GLU A C 1
ATOM 734 O O . GLU A 1 93 ? -11.868 4.516 27.201 1.00 84.00 93 GLU A O 1
ATOM 739 N N . SER A 1 94 ? -9.945 5.420 26.490 1.00 75.62 94 SER A N 1
ATOM 740 C CA . SER A 1 94 ? -9.282 5.409 27.798 1.00 75.62 94 SER A CA 1
ATOM 741 C C . SER A 1 94 ? -9.817 6.492 28.742 1.00 75.62 94 SER A C 1
ATOM 743 O O . SER A 1 94 ? -10.051 6.212 29.917 1.00 75.62 94 SER A O 1
ATOM 745 N N . GLU A 1 95 ? -10.110 7.686 28.223 1.00 71.88 95 GLU A N 1
ATOM 746 C CA . GLU A 1 95 ? -10.709 8.797 28.966 1.00 71.88 95 GLU A CA 1
ATOM 747 C C . GLU A 1 95 ? -12.188 8.535 29.287 1.00 71.88 95 GLU A C 1
ATOM 749 O O . GLU A 1 95 ? -12.655 8.822 30.391 1.00 71.88 95 GLU A O 1
ATOM 754 N N . SER A 1 96 ? -12.920 7.897 28.364 1.00 63.47 96 SER A N 1
ATOM 755 C CA . SER A 1 96 ? -14.317 7.471 28.552 1.00 63.47 96 SER A CA 1
ATOM 756 C C . SER A 1 96 ? -14.498 6.317 29.545 1.00 63.47 96 SER A C 1
ATOM 758 O O . SER A 1 96 ? -15.629 5.986 29.910 1.00 63.47 96 SER A O 1
ATOM 760 N N . LYS A 1 97 ? -13.401 5.707 30.013 1.00 61.97 97 LYS A N 1
ATOM 761 C CA . LYS A 1 97 ? -13.377 4.763 31.136 1.00 61.97 97 LYS A CA 1
ATOM 762 C C . LYS A 1 97 ? -12.935 5.517 32.397 1.00 61.97 97 LYS A C 1
ATOM 764 O O . LYS A 1 97 ? -11.800 5.339 32.842 1.00 61.97 97 LYS A O 1
ATOM 769 N N . PRO A 1 98 ? -13.802 6.330 33.034 1.00 53.06 98 PRO A N 1
ATOM 770 C CA . PRO A 1 98 ? -13.463 6.934 34.308 1.00 53.06 98 PRO A CA 1
ATOM 771 C C . PRO A 1 98 ? -13.232 5.813 35.326 1.00 53.06 98 PRO A C 1
ATOM 773 O O . PRO A 1 98 ? -14.140 5.056 35.658 1.00 53.06 98 PRO A O 1
ATOM 776 N N . LEU A 1 99 ? -11.986 5.696 35.790 1.00 60.94 99 LEU A N 1
ATOM 777 C CA . LEU A 1 99 ? -11.588 5.192 37.105 1.00 60.94 99 LEU A CA 1
ATOM 778 C C . LEU A 1 99 ? -12.538 4.140 37.724 1.00 60.94 99 LEU A C 1
ATOM 780 O O . LEU A 1 99 ? -13.153 4.390 38.757 1.00 60.94 99 LEU A O 1
ATOM 784 N N . LYS A 1 100 ? -12.555 2.906 37.200 1.00 55.41 100 LYS A N 1
ATOM 785 C CA . LYS A 1 100 ? -12.898 1.724 38.026 1.00 55.41 100 LYS A CA 1
ATOM 786 C C . LYS A 1 100 ? -11.711 1.255 38.884 1.00 55.41 100 LYS A C 1
ATOM 788 O O . LYS A 1 100 ? -11.661 0.118 39.335 1.00 55.41 100 LYS A O 1
ATOM 793 N N . THR A 1 101 ? -10.767 2.156 39.146 1.00 53.16 101 THR A N 1
ATOM 794 C CA . THR A 1 101 ? -9.633 1.985 40.063 1.00 53.16 101 THR A CA 1
ATOM 795 C C . THR A 1 101 ? -9.724 3.002 41.203 1.00 53.16 101 THR A C 1
ATOM 797 O O . THR A 1 101 ? -8.798 3.742 41.511 1.00 53.16 101 THR A O 1
ATOM 800 N N . LYS A 1 102 ? -10.886 3.047 41.849 1.00 53.59 102 LYS A N 1
ATOM 801 C CA . LYS A 1 102 ? -11.079 3.523 43.223 1.00 53.59 102 LYS A CA 1
ATOM 802 C C . LYS A 1 102 ? -11.965 2.439 43.852 1.00 53.59 102 LYS A C 1
ATOM 804 O O . LYS A 1 102 ? -13.108 2.298 43.449 1.00 53.59 102 LYS A O 1
ATOM 809 N N . ASN A 1 103 ? -11.480 1.497 44.663 1.00 49.78 103 ASN A N 1
ATOM 810 C CA . ASN A 1 103 ? -10.797 1.686 45.938 1.00 49.78 103 ASN A CA 1
ATOM 811 C C . ASN A 1 103 ? -9.946 0.444 46.277 1.00 49.78 103 ASN A C 1
ATOM 813 O O . ASN A 1 103 ? -10.491 -0.619 46.558 1.00 49.78 103 ASN A O 1
ATOM 817 N N . MET A 1 104 ? -8.617 0.564 46.304 1.00 49.38 104 MET A N 1
ATOM 818 C CA . MET A 1 104 ? -7.749 -0.445 46.936 1.00 49.38 104 MET A CA 1
ATOM 819 C C . MET A 1 104 ? -6.601 0.239 47.678 1.00 49.38 104 MET A C 1
ATOM 821 O O . MET A 1 104 ? -5.437 -0.116 47.540 1.00 49.38 104 MET A O 1
ATOM 825 N N . ARG A 1 105 ? -6.924 1.287 48.445 1.00 59.12 105 ARG A N 1
ATOM 826 C CA . ARG A 1 105 ? -6.043 1.776 49.510 1.00 59.12 105 ARG A CA 1
ATOM 827 C C . ARG A 1 105 ? -6.800 2.681 50.475 1.00 59.12 105 ARG A C 1
ATOM 829 O O . ARG A 1 105 ? -7.055 3.828 50.136 1.00 59.12 105 ARG A O 1
ATOM 836 N N . SER A 1 106 ? -7.153 2.112 51.627 1.00 44.25 106 SER A N 1
ATOM 837 C CA . SER A 1 106 ? -7.507 2.732 52.920 1.00 44.25 106 SER A CA 1
ATOM 838 C C . SER A 1 106 ? -8.372 1.703 53.660 1.00 44.25 106 SER A C 1
ATOM 840 O O . SER A 1 106 ? -9.320 1.203 53.080 1.00 44.25 106 SER A O 1
ATOM 842 N N . GLU A 1 107 ? -8.113 1.226 54.871 1.00 45.22 107 GLU A N 1
ATOM 843 C CA . GLU A 1 107 ? -7.273 1.677 55.971 1.00 45.22 107 GLU A CA 1
ATOM 844 C C . GLU A 1 107 ? -6.964 0.463 56.862 1.00 45.22 107 GLU A C 1
ATOM 846 O O . GLU A 1 107 ? -7.830 -0.363 57.150 1.00 45.22 107 GLU A O 1
ATOM 851 N N . ARG A 1 108 ? -5.734 0.390 57.378 1.00 54.59 108 ARG A N 1
ATOM 852 C CA . ARG A 1 108 ? -5.486 -0.272 58.661 1.00 54.59 108 ARG A CA 1
ATOM 853 C C . ARG A 1 108 ? -6.129 0.592 59.742 1.00 54.59 108 ARG A C 1
ATOM 855 O O . ARG A 1 108 ? -5.474 1.514 60.213 1.00 54.59 108 ARG A O 1
ATOM 862 N N . LYS A 1 109 ? -7.364 0.306 60.142 1.00 47.56 109 LYS A N 1
ATOM 863 C CA . LYS A 1 109 ? -7.878 0.700 61.458 1.00 47.56 109 LYS A CA 1
ATOM 864 C C . LYS A 1 109 ? -8.708 -0.442 62.016 1.00 47.56 109 LYS A C 1
ATOM 866 O O . LYS A 1 109 ? -9.784 -0.780 61.540 1.00 47.56 109 LYS A O 1
ATOM 871 N N . THR A 1 110 ? -8.114 -1.073 63.014 1.00 49.69 110 THR A N 1
ATOM 872 C CA . THR A 1 110 ? -8.808 -1.811 64.054 1.00 49.69 110 THR A CA 1
ATOM 873 C C . THR A 1 110 ? -9.891 -0.935 64.690 1.00 49.69 110 THR A C 1
ATOM 875 O O . THR A 1 110 ? -9.742 0.282 64.749 1.00 49.69 110 THR A O 1
ATOM 878 N N . SER A 1 111 ? -10.905 -1.612 65.233 1.00 47.03 111 SER A N 1
ATOM 879 C CA . SER A 1 111 ? -11.889 -1.164 66.230 1.00 47.03 111 SER A CA 1
ATOM 880 C C . SER A 1 111 ? -12.978 -0.165 65.814 1.00 47.03 111 SER A C 1
ATOM 882 O O . SER A 1 111 ? -12.713 1.021 65.666 1.00 47.03 111 SER A O 1
ATOM 884 N N . GLY A 1 112 ? -14.231 -0.646 65.844 1.00 38.81 112 GLY A N 1
ATOM 885 C CA . GLY A 1 112 ? -15.328 0.093 66.487 1.00 38.81 112 GLY A CA 1
ATOM 886 C C . GLY A 1 112 ? -16.668 0.169 65.741 1.00 38.81 112 GLY A C 1
ATOM 887 O O . GLY A 1 112 ? -16.836 1.071 64.939 1.00 38.81 112 GLY A O 1
ATOM 888 N N . GLY A 1 113 ? -17.621 -0.709 66.109 1.00 36.69 113 GLY A N 1
ATOM 889 C CA . GLY A 1 113 ? -19.092 -0.493 66.073 1.00 36.69 113 GLY A CA 1
ATOM 890 C C . GLY A 1 113 ? -19.792 -0.602 64.707 1.00 36.69 113 GLY A C 1
ATOM 891 O O . GLY A 1 113 ? -19.581 0.242 63.855 1.00 36.69 113 GLY A O 1
ATOM 892 N N . SER A 1 114 ? -20.511 -1.697 64.400 1.00 40.41 114 SER A N 1
ATOM 893 C CA . SER A 1 114 ? -21.955 -1.948 64.687 1.00 40.41 114 SER A CA 1
ATOM 894 C C . SER A 1 114 ? -22.864 -1.226 63.674 1.00 40.41 114 SER A C 1
ATOM 896 O O . SER A 1 114 ? -22.743 -0.019 63.539 1.00 40.41 114 SER A O 1
ATOM 898 N N . THR A 1 115 ? -23.778 -1.833 62.915 1.00 39.06 115 THR A N 1
ATOM 899 C CA . THR A 1 115 ? -24.649 -3.014 63.090 1.00 39.06 115 THR A CA 1
ATOM 900 C C . THR A 1 115 ? -25.199 -3.291 61.669 1.00 39.06 115 THR A C 1
ATOM 902 O O . THR A 1 115 ? -25.385 -2.343 60.919 1.00 39.06 115 THR A O 1
ATOM 905 N N . GLU A 1 116 ? -25.305 -4.515 61.149 1.00 41.81 116 GLU A N 1
ATOM 906 C CA . GLU A 1 116 ? -26.562 -5.285 61.108 1.00 41.81 116 GLU A CA 1
ATOM 907 C C . GLU A 1 116 ? -26.295 -6.609 60.349 1.00 41.81 116 GLU A C 1
ATOM 909 O O . GLU A 1 116 ? -25.806 -6.600 59.223 1.00 41.81 116 GLU A O 1
ATOM 914 N N . ASN A 1 117 ? -26.542 -7.750 61.007 1.00 49.81 117 ASN A N 1
ATOM 915 C CA . ASN A 1 117 ? -26.710 -9.104 60.445 1.00 49.81 117 ASN A CA 1
ATOM 916 C C . ASN A 1 117 ? -25.779 -9.594 59.315 1.00 49.81 117 ASN A C 1
ATOM 918 O O . ASN A 1 117 ? -26.233 -10.151 58.320 1.00 49.81 117 ASN A O 1
ATOM 922 N N . CYS A 1 118 ? -24.462 -9.531 59.506 1.00 47.34 118 CYS A N 1
ATOM 923 C CA . CYS A 1 118 ? -23.586 -10.477 58.813 1.00 47.34 118 CYS A CA 1
ATOM 924 C C . CYS A 1 118 ? -23.442 -11.704 59.716 1.00 47.34 118 CYS A C 1
ATOM 926 O O . CYS A 1 118 ? -22.761 -11.624 60.741 1.00 47.34 118 CYS A O 1
ATOM 928 N N . GLU A 1 119 ? -24.134 -12.798 59.394 1.00 58.69 119 GLU A N 1
ATOM 929 C CA . GLU A 1 119 ? -23.910 -14.106 60.013 1.00 58.69 119 GLU A CA 1
ATOM 930 C C . GLU A 1 119 ? -22.420 -14.440 59.900 1.00 58.69 119 GLU A C 1
ATOM 932 O O . GLU A 1 119 ? -21.885 -14.753 58.838 1.00 58.69 119 GLU A O 1
ATOM 937 N N . LYS A 1 120 ? -21.700 -14.253 61.003 1.00 74.12 120 LYS A N 1
ATOM 938 C CA . LYS A 1 120 ? -20.265 -14.495 61.059 1.00 74.12 120 LYS A CA 1
ATOM 939 C C . LYS A 1 120 ? -20.050 -16.001 61.157 1.00 74.12 120 LYS A C 1
ATOM 941 O O . LYS A 1 120 ? -20.418 -16.609 62.159 1.00 74.12 120 LYS A O 1
ATOM 946 N N . TYR A 1 121 ? -19.402 -16.584 60.154 1.00 82.56 121 TYR A N 1
ATOM 947 C CA . TYR A 1 121 ? -19.079 -18.010 60.102 1.00 82.56 121 TYR A CA 1
ATOM 948 C C . TYR A 1 121 ? -18.017 -18.342 61.155 1.00 82.56 121 TYR A C 1
ATOM 950 O O . TYR A 1 121 ? -16.841 -18.019 60.988 1.00 82.56 121 TYR A O 1
ATOM 958 N N . LYS A 1 122 ? -18.417 -18.945 62.279 1.00 85.19 122 LYS A N 1
ATOM 959 C CA . LYS A 1 122 ? -17.526 -19.249 63.408 1.00 85.19 122 LYS A CA 1
ATOM 960 C C . LYS A 1 122 ? -17.268 -20.750 63.508 1.00 85.19 122 LYS A C 1
ATOM 962 O O . LYS A 1 122 ? -18.199 -21.543 63.536 1.00 85.19 122 LYS A O 1
ATOM 967 N N . CYS A 1 123 ? -16.002 -21.132 63.638 1.00 86.12 123 CYS A N 1
ATOM 968 C CA . CYS A 1 123 ? -15.622 -22.503 63.959 1.00 86.12 123 CYS A CA 1
ATOM 969 C C . CYS A 1 123 ? -15.960 -22.814 65.422 1.00 86.12 123 CYS A C 1
ATOM 971 O O . CYS A 1 123 ? -15.496 -22.112 66.325 1.00 86.12 123 CYS A O 1
ATOM 973 N N . ALA A 1 124 ? -16.740 -23.869 65.659 1.00 81.81 124 ALA A N 1
ATOM 974 C CA . ALA A 1 124 ? -17.080 -24.327 67.005 1.00 81.81 124 ALA A CA 1
ATOM 975 C C . ALA A 1 124 ? -15.865 -24.923 67.740 1.00 81.81 124 ALA A C 1
ATOM 977 O O . ALA A 1 124 ? -15.706 -24.696 68.936 1.00 81.81 124 ALA A O 1
ATOM 978 N N . ASP A 1 125 ? -14.968 -25.595 67.012 1.00 79.19 125 ASP A N 1
ATOM 979 C CA . ASP A 1 125 ? -13.836 -26.327 67.593 1.00 79.19 125 ASP A CA 1
ATOM 980 C C . ASP A 1 125 ? -12.707 -25.409 68.092 1.00 79.19 125 ASP A C 1
ATOM 982 O O . ASP A 1 125 ? -12.019 -25.731 69.059 1.00 79.19 125 ASP A O 1
ATOM 986 N N . CYS A 1 126 ? -12.483 -24.261 67.441 1.00 85.06 126 CYS A N 1
ATOM 987 C CA . CYS A 1 126 ? -11.401 -23.335 67.815 1.00 85.06 126 CYS A CA 1
ATOM 988 C C . CYS A 1 126 ? -11.830 -21.873 67.986 1.00 85.06 126 CYS A C 1
ATOM 990 O O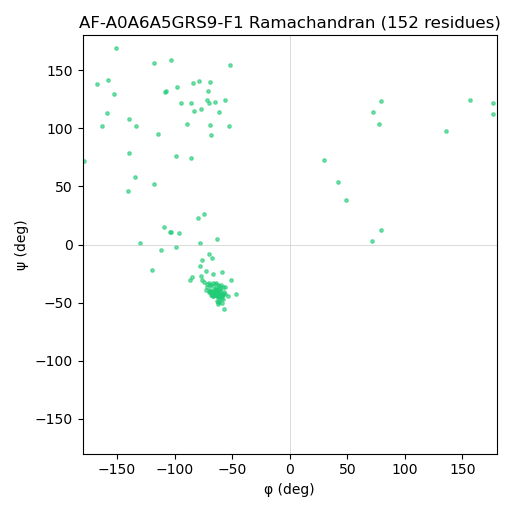 . CYS A 1 126 ? -10.993 -21.005 68.243 1.00 85.06 126 CYS A O 1
ATOM 992 N N . GLY A 1 127 ? -13.116 -21.570 67.816 1.00 78.31 127 GLY A N 1
ATOM 993 C CA . GLY A 1 127 ? -13.680 -20.240 68.038 1.00 78.31 127 GLY A CA 1
ATOM 994 C C . GLY A 1 127 ? -13.297 -19.177 67.004 1.00 78.31 127 GLY A C 1
ATOM 995 O O . GLY A 1 127 ? -13.695 -18.022 67.168 1.00 78.31 127 GLY A O 1
ATOM 996 N N . LYS A 1 128 ? -12.546 -19.531 65.952 1.00 82.06 128 LYS A N 1
ATOM 997 C CA . LYS A 1 128 ? -12.134 -18.596 64.894 1.00 82.06 128 LYS A CA 1
ATOM 998 C C . LYS A 1 128 ? -13.323 -18.161 64.052 1.00 82.06 128 LYS A C 1
ATOM 1000 O O . LYS A 1 128 ? -14.175 -18.975 63.710 1.00 82.06 128 LYS A O 1
ATOM 1005 N N . VAL A 1 129 ? -13.345 -16.880 63.705 1.00 84.62 129 VAL A N 1
ATOM 1006 C CA . VAL A 1 129 ? -14.411 -16.260 62.917 1.00 84.62 129 VAL A CA 1
ATOM 1007 C C . VAL A 1 129 ? -13.901 -15.972 61.510 1.00 84.62 129 VAL A C 1
ATOM 1009 O O . VAL A 1 129 ? -12.818 -15.411 61.344 1.00 84.62 129 VAL A O 1
ATOM 1012 N N . PHE A 1 130 ? -14.689 -16.349 60.512 1.00 84.31 130 PHE A N 1
ATOM 1013 C CA . PHE A 1 130 ? -14.387 -16.248 59.093 1.00 84.31 130 PHE A CA 1
ATOM 1014 C C . PHE A 1 130 ? -15.385 -15.330 58.391 1.00 84.31 130 PHE A C 1
ATOM 1016 O O . PHE A 1 130 ? -16.503 -15.112 58.856 1.00 84.31 130 PHE A O 1
ATOM 1023 N N . LEU A 1 131 ? -14.942 -14.774 57.263 1.00 82.69 131 LEU A N 1
ATOM 1024 C CA . LEU A 1 131 ? -15.709 -13.800 56.489 1.00 82.69 131 LEU A CA 1
ATOM 1025 C C . LEU A 1 131 ? -16.820 -14.455 55.652 1.00 82.69 131 LEU A C 1
ATOM 1027 O O . LEU A 1 131 ? -17.806 -13.803 55.336 1.00 82.69 131 LEU A O 1
ATOM 1031 N N . ASN A 1 132 ? -16.648 -15.725 55.274 1.00 81.06 132 ASN A N 1
ATOM 1032 C CA . ASN A 1 132 ? -17.610 -16.499 54.496 1.00 81.06 132 ASN A CA 1
ATOM 1033 C C . ASN A 1 132 ? -17.510 -18.000 54.834 1.00 81.06 132 ASN A C 1
ATOM 1035 O O . ASN A 1 132 ? -16.543 -18.438 55.469 1.00 81.06 132 ASN A O 1
ATOM 1039 N N . GLU A 1 133 ? -18.485 -18.778 54.363 1.00 82.44 133 GLU A N 1
ATOM 1040 C CA . GLU A 1 133 ? -18.560 -20.226 54.580 1.00 82.44 133 GLU A CA 1
ATOM 1041 C C . GLU A 1 133 ? -17.376 -20.980 53.961 1.00 82.44 133 GLU A C 1
ATOM 1043 O O . GLU A 1 133 ? -16.765 -21.810 54.621 1.00 82.44 133 GLU A O 1
ATOM 1048 N N . THR A 1 134 ? -16.963 -20.636 52.735 1.00 85.69 134 THR A N 1
ATOM 1049 C CA . THR A 1 134 ? -15.878 -21.346 52.027 1.00 85.69 134 THR A CA 1
ATOM 1050 C C . THR A 1 134 ? -14.553 -21.358 52.800 1.00 85.69 134 THR A C 1
ATOM 1052 O O . THR A 1 134 ? -13.828 -22.357 52.802 1.00 85.69 134 THR A O 1
ATOM 1055 N N . PHE A 1 135 ? -14.239 -20.266 53.508 1.00 88.25 135 PHE A N 1
ATOM 1056 C CA . PHE A 1 135 ? -13.064 -20.198 54.374 1.00 88.25 135 PHE A CA 1
ATOM 1057 C C . PHE A 1 135 ? -13.229 -21.034 55.643 1.00 88.25 135 PHE A C 1
ATOM 1059 O O . PHE A 1 135 ? -12.246 -21.613 56.108 1.00 88.25 135 PHE A O 1
ATOM 1066 N N . LEU A 1 136 ? -14.446 -21.123 56.187 1.00 87.31 136 LEU A N 1
ATOM 1067 C CA . LEU A 1 136 ? -14.752 -21.985 57.323 1.00 87.31 136 LEU A CA 1
ATOM 1068 C C . LEU A 1 136 ? -14.641 -23.471 56.931 1.00 87.31 136 LEU A C 1
ATOM 1070 O O . LEU A 1 136 ? -14.002 -24.233 57.652 1.00 87.31 136 LEU A O 1
ATOM 1074 N N . THR A 1 137 ? -15.150 -23.874 55.765 1.00 86.06 137 THR A N 1
ATOM 1075 C CA . THR A 1 137 ? -15.056 -25.255 55.253 1.00 86.06 137 THR A CA 1
ATOM 1076 C C . THR A 1 137 ? -13.605 -25.676 55.028 1.00 86.06 137 THR A C 1
ATOM 1078 O O . THR A 1 137 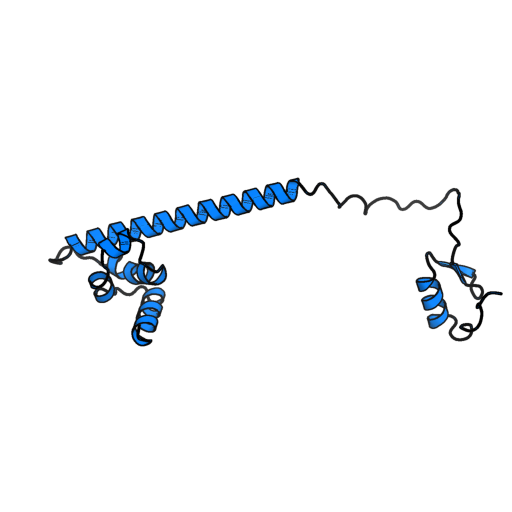? -13.155 -26.684 55.567 1.00 86.06 137 THR A O 1
ATOM 1081 N N . SER A 1 138 ? -12.818 -24.844 54.336 1.00 86.88 138 SER A N 1
ATOM 1082 C CA . SER A 1 138 ? -11.374 -25.070 54.154 1.00 86.88 138 SER A CA 1
ATOM 1083 C C . SER A 1 138 ? -10.624 -25.135 55.490 1.00 86.88 138 SER A C 1
ATOM 1085 O O . SER A 1 138 ? -9.663 -25.892 55.663 1.00 86.88 138 SER A O 1
ATOM 1087 N N . HIS A 1 139 ? -11.063 -24.349 56.475 1.00 89.62 139 HIS A N 1
ATOM 1088 C CA . HIS A 1 139 ? -10.519 -24.409 57.821 1.00 89.62 139 HIS A CA 1
ATOM 1089 C C . HIS A 1 139 ? -10.843 -25.738 58.522 1.00 89.62 139 HIS A C 1
ATOM 1091 O O . HIS A 1 139 ? -9.926 -26.323 59.105 1.00 89.62 139 HIS A O 1
ATOM 1097 N N . PHE A 1 140 ? -12.082 -26.235 58.430 1.00 86.62 140 PHE A N 1
ATOM 1098 C CA . PHE A 1 140 ? -12.460 -27.551 58.951 1.00 86.62 140 PHE A CA 1
ATOM 1099 C C . PHE A 1 140 ? -11.626 -28.660 58.302 1.00 86.62 140 PHE A C 1
ATOM 1101 O O . PHE A 1 140 ? -10.963 -29.406 59.013 1.00 86.62 140 PHE A O 1
ATOM 1108 N N . GLU A 1 141 ? -11.522 -28.699 56.975 1.00 84.19 141 GLU A N 1
ATOM 1109 C CA . GLU A 1 141 ? -10.744 -29.723 56.261 1.00 84.19 141 GLU A CA 1
ATOM 1110 C C . GLU A 1 141 ? -9.268 -29.768 56.685 1.00 84.19 141 GLU A C 1
ATOM 1112 O O . GLU A 1 141 ? -8.683 -30.838 56.849 1.00 84.19 141 GLU A O 1
ATOM 1117 N N . ARG A 1 142 ? -8.645 -28.601 56.891 1.00 86.12 142 ARG A N 1
ATOM 1118 C CA . ARG A 1 142 ? -7.203 -28.511 57.177 1.00 86.12 142 ARG A CA 1
ATOM 1119 C C . ARG A 1 142 ? -6.850 -28.643 58.652 1.00 86.12 142 ARG A C 1
ATOM 1121 O O . ARG A 1 142 ? -5.723 -29.015 58.974 1.00 86.12 142 ARG A O 1
ATOM 1128 N N . ARG A 1 143 ? -7.735 -28.212 59.551 1.00 83.12 143 ARG A N 1
ATOM 1129 C CA . ARG A 1 143 ? -7.428 -28.061 60.987 1.00 83.12 143 ARG A CA 1
ATOM 1130 C C . ARG A 1 143 ? -8.312 -28.915 61.882 1.00 83.12 143 ARG A C 1
ATOM 1132 O O . ARG A 1 143 ? -7.878 -29.244 62.982 1.00 83.12 143 ARG A O 1
ATOM 1139 N N . HIS A 1 144 ? -9.482 -29.309 61.395 1.00 83.38 144 HIS A N 1
ATOM 1140 C CA . HIS A 1 144 ? -10.438 -30.160 62.094 1.00 83.38 144 HIS A CA 1
ATOM 1141 C C . HIS A 1 144 ? -10.976 -31.274 61.170 1.00 83.38 144 HIS A C 1
ATOM 1143 O O . HIS A 1 144 ? -12.185 -31.406 60.991 1.00 83.38 144 HIS A O 1
ATOM 1149 N N . PRO A 1 145 ? -10.106 -32.130 60.596 1.00 69.81 145 PRO A N 1
ATOM 1150 C CA . PRO A 1 145 ? -10.503 -33.171 59.638 1.00 69.81 145 PRO A CA 1
ATOM 1151 C C . PRO A 1 145 ? -11.451 -34.251 60.208 1.00 69.81 145 PRO A C 1
ATOM 1153 O O . PRO A 1 145 ? -11.761 -35.219 59.524 1.00 69.81 145 PRO A O 1
ATOM 1156 N N . LYS A 1 146 ? -11.902 -34.115 61.464 1.00 63.16 146 LYS A N 1
ATOM 1157 C CA . LYS A 1 146 ? -12.801 -35.040 62.169 1.00 63.16 146 LYS A CA 1
ATOM 1158 C C . LYS A 1 146 ? -14.204 -34.472 62.451 1.00 63.16 146 LYS A C 1
ATOM 1160 O O . LYS A 1 146 ? -15.027 -35.225 62.955 1.00 63.16 146 LYS A O 1
ATOM 1165 N N . SER A 1 147 ? -14.496 -33.201 62.143 1.00 58.47 147 SER A N 1
ATOM 1166 C CA . SER A 1 147 ? -15.793 -32.552 62.441 1.00 58.47 147 SER A CA 1
ATOM 1167 C C . SER A 1 147 ? -16.676 -32.277 61.212 1.00 58.47 147 SER A C 1
ATOM 1169 O O . SER A 1 147 ? -17.684 -31.587 61.315 1.00 58.47 147 SER A O 1
ATOM 1171 N N . VAL A 1 148 ? -16.380 -32.884 60.055 1.00 56.62 148 VAL A N 1
ATOM 1172 C CA . VAL A 1 148 ? -17.136 -32.726 58.786 1.00 56.62 148 VAL A CA 1
ATOM 1173 C C . VAL A 1 148 ? -18.490 -33.475 58.786 1.00 56.62 148 VAL A C 1
ATOM 1175 O O . VAL A 1 148 ? -19.010 -33.847 57.742 1.00 56.62 148 VAL A O 1
ATOM 1178 N N . GLN A 1 149 ? -19.102 -33.709 59.950 1.00 51.62 149 GLN A N 1
ATOM 1179 C CA . GLN A 1 149 ? -20.462 -34.248 60.054 1.00 51.62 149 GLN A CA 1
ATOM 1180 C C . GLN A 1 149 ? -21.249 -33.557 61.170 1.00 51.62 149 GLN A C 1
ATOM 1182 O O . GLN A 1 149 ? -21.375 -34.113 62.253 1.00 51.62 149 GLN A O 1
ATOM 1187 N N . HIS A 1 150 ? -21.757 -32.346 60.913 1.00 41.22 150 HIS A N 1
ATOM 1188 C CA . HIS A 1 150 ? -23.121 -31.933 61.289 1.00 41.22 150 HIS A CA 1
ATOM 1189 C C . HIS A 1 150 ? -23.388 -30.462 60.934 1.00 41.22 150 HIS A C 1
ATOM 1191 O O . HIS A 1 150 ? -22.848 -29.571 61.581 1.00 41.22 150 HIS A O 1
ATOM 1197 N N . SER A 1 151 ? -24.279 -30.231 59.966 1.00 38.38 151 SER A N 1
ATOM 1198 C CA . SER A 1 151 ? -25.380 -29.253 60.057 1.00 38.38 151 SER A CA 1
ATOM 1199 C C . SER A 1 151 ? -26.211 -29.296 58.765 1.00 38.38 151 SER A C 1
ATOM 1201 O O . SER A 1 151 ? -26.145 -28.394 57.935 1.00 38.38 151 SER A O 1
ATOM 1203 N N . VAL A 1 152 ? -26.979 -30.373 58.577 1.00 35.47 152 VAL A N 1
ATOM 1204 C CA . VAL A 1 152 ? -28.277 -30.246 57.900 1.00 35.47 152 VAL A CA 1
ATOM 1205 C C . VAL A 1 152 ? -29.232 -29.799 59.001 1.00 35.47 152 VAL A C 1
ATOM 1207 O O . VAL A 1 152 ? -29.380 -30.508 59.995 1.00 35.47 152 VAL A O 1
ATOM 1210 N N . SER A 1 153 ? -29.753 -28.584 58.876 1.00 37.03 153 SER A N 1
ATOM 1211 C CA . SER A 1 153 ? -30.745 -28.014 59.786 1.00 37.03 153 SER A CA 1
ATOM 1212 C C . SER A 1 153 ? -32.099 -28.710 59.601 1.00 37.03 153 SER A C 1
ATOM 1214 O O . SER A 1 153 ? -32.553 -28.842 58.463 1.00 37.03 153 SER A O 1
ATOM 1216 N N . GLU A 1 154 ? -32.731 -29.112 60.707 1.00 30.33 154 GLU A N 1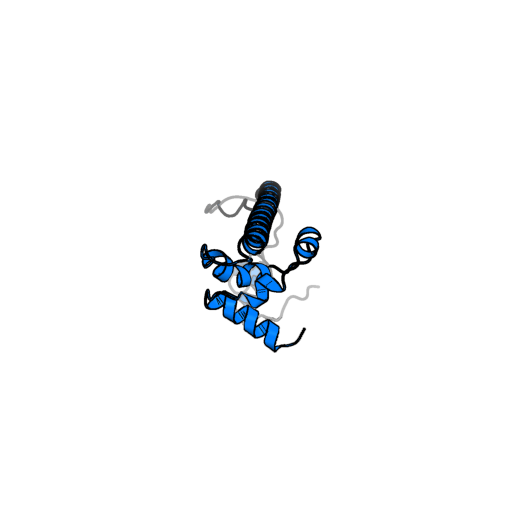
ATOM 1217 C CA . GLU A 1 154 ? -34.194 -29.062 60.881 1.00 30.33 154 GLU A CA 1
ATOM 1218 C C . GLU A 1 154 ? -34.555 -27.746 61.578 1.00 30.33 154 GLU A C 1
ATOM 1220 O O . GLU A 1 154 ? -33.767 -27.318 62.458 1.00 30.33 154 GLU A O 1
#

Mean predicted aligned error: 19.63 Å

Sequence (154 aa):
MTEGQAMATAFAITTNLPNWSLIDEISIPLLETGVATLPVLQAALPSVLSITKDDEKLNDRYWKVLRIAQLQIEHLLRSQQELLKHMEKLETESESKPLKTKNMRSERKTSGGSTENCEKYKCADCGKVFLNETFLTSHFERRHPKSVQHSVSE